Protein AF-A0A1Q6Y9Z6-F1 (afdb_monomer)

pLDDT: mean 90.85, std 8.19, range [49.09, 98.12]

Mean predicted aligned error: 6.55 Å

Structure (mmCIF, N/CA/C/O backbone):
data_AF-A0A1Q6Y9Z6-F1
#
_entry.id   AF-A0A1Q6Y9Z6-F1
#
loop_
_atom_site.group_PDB
_atom_site.id
_atom_site.type_symbol
_atom_site.label_atom_id
_atom_site.label_alt_id
_atom_site.label_comp_id
_atom_site.label_asym_id
_atom_site.label_entity_id
_atom_site.label_seq_id
_atom_site.pdbx_PDB_ins_code
_atom_site.Cartn_x
_atom_site.Cartn_y
_atom_site.Cartn_z
_atom_site.occupancy
_atom_site.B_iso_or_equiv
_atom_site.auth_seq_id
_atom_site.auth_comp_id
_atom_site.auth_asym_id
_atom_site.auth_atom_id
_atom_site.pdbx_PDB_model_num
ATOM 1 N N . MET A 1 1 ? -3.452 -13.441 -7.138 1.00 80.94 1 MET A N 1
ATOM 2 C CA . MET A 1 1 ? -3.216 -12.320 -6.199 1.00 80.94 1 MET A CA 1
ATOM 3 C C . MET A 1 1 ? -2.882 -12.874 -4.822 1.00 80.94 1 MET A C 1
ATOM 5 O O . MET A 1 1 ? -3.605 -13.743 -4.347 1.00 80.94 1 MET A O 1
ATOM 9 N N . ILE A 1 2 ? -1.808 -12.391 -4.193 1.00 91.50 2 ILE A N 1
ATOM 10 C CA . ILE A 1 2 ? -1.437 -12.737 -2.812 1.00 91.50 2 ILE A CA 1
ATOM 11 C C . ILE A 1 2 ? -1.650 -11.493 -1.950 1.00 91.50 2 ILE A C 1
ATOM 13 O O . ILE A 1 2 ? -1.211 -10.410 -2.318 1.00 91.50 2 ILE A O 1
ATOM 17 N N . VAL A 1 3 ? -2.325 -11.636 -0.807 1.00 91.00 3 VAL A N 1
ATOM 18 C CA . VAL A 1 3 ? -2.576 -10.525 0.122 1.00 91.00 3 VAL A CA 1
ATOM 19 C C . VAL A 1 3 ? -1.834 -10.776 1.433 1.00 91.00 3 VAL A C 1
ATOM 21 O O . VAL A 1 3 ? -2.093 -11.755 2.134 1.00 91.00 3 VAL A O 1
ATOM 24 N N . GLY A 1 4 ? -0.932 -9.861 1.796 1.00 88.69 4 GLY A N 1
ATOM 25 C CA . GLY A 1 4 ? -0.159 -9.932 3.038 1.00 88.69 4 GLY A CA 1
ATOM 26 C C . GLY A 1 4 ? 0.959 -10.982 3.011 1.00 88.69 4 GLY A C 1
ATOM 27 O O . GLY A 1 4 ? 1.596 -11.196 1.987 1.00 88.69 4 GLY A O 1
ATOM 28 N N . ARG A 1 5 ? 1.226 -11.604 4.170 1.00 88.38 5 ARG A N 1
ATOM 29 C CA . ARG A 1 5 ? 2.240 -12.668 4.364 1.00 88.38 5 ARG A CA 1
ATOM 30 C C . ARG A 1 5 ? 3.668 -12.313 3.923 1.00 88.38 5 ARG A C 1
ATOM 32 O O . ARG A 1 5 ? 4.395 -13.182 3.468 1.00 88.38 5 ARG A O 1
ATOM 39 N N . ALA A 1 6 ? 4.055 -11.043 4.048 1.00 91.62 6 ALA A N 1
ATOM 40 C CA . ALA A 1 6 ? 5.359 -10.541 3.605 1.00 91.62 6 ALA A CA 1
ATOM 41 C C . ALA A 1 6 ? 5.684 -10.836 2.125 1.00 91.62 6 ALA A C 1
ATOM 43 O O . ALA A 1 6 ? 6.854 -10.843 1.752 1.00 91.62 6 ALA A O 1
ATOM 44 N N . ALA A 1 7 ? 4.672 -11.041 1.270 1.00 93.31 7 ALA A N 1
ATOM 45 C CA . ALA A 1 7 ? 4.870 -11.307 -0.155 1.00 93.31 7 ALA A CA 1
ATOM 46 C C . ALA A 1 7 ? 5.700 -10.213 -0.850 1.00 93.31 7 ALA A C 1
ATOM 48 O O . ALA A 1 7 ? 6.500 -10.528 -1.725 1.00 93.31 7 ALA A O 1
ATOM 49 N N . GLN A 1 8 ? 5.582 -8.962 -0.391 1.00 93.75 8 GLN A N 1
ATOM 50 C CA . GLN A 1 8 ? 6.372 -7.839 -0.893 1.00 93.75 8 GLN A CA 1
ATOM 51 C C . GLN A 1 8 ? 7.874 -7.959 -0.610 1.00 93.75 8 GLN A C 1
ATOM 53 O O . GLN A 1 8 ? 8.684 -7.380 -1.315 1.00 93.75 8 GLN A O 1
ATOM 58 N N . VAL A 1 9 ? 8.255 -8.725 0.416 1.00 93.75 9 VAL A N 1
ATOM 59 C CA . VAL A 1 9 ? 9.660 -9.014 0.721 1.00 93.75 9 VAL A CA 1
ATOM 60 C C . VAL A 1 9 ? 10.087 -10.320 0.063 1.00 93.75 9 VAL A C 1
ATOM 62 O O . VAL A 1 9 ? 11.115 -10.373 -0.603 1.00 93.75 9 VAL A O 1
ATOM 65 N N . ILE A 1 10 ? 9.284 -11.377 0.220 1.00 94.06 10 ILE A N 1
ATOM 66 C CA . ILE A 1 10 ? 9.597 -12.722 -0.286 1.00 94.06 10 ILE A CA 1
ATOM 67 C C . ILE A 1 10 ? 9.779 -12.710 -1.809 1.00 94.06 10 ILE A C 1
ATOM 69 O O . ILE A 1 10 ? 10.642 -13.409 -2.332 1.00 94.06 10 ILE A O 1
ATOM 73 N N . LEU A 1 11 ? 8.981 -11.908 -2.516 1.00 94.12 11 LEU A N 1
ATOM 74 C CA . LEU A 1 11 ? 8.990 -11.818 -3.976 1.00 94.12 11 LEU A CA 1
ATOM 75 C C . LEU A 1 11 ? 9.595 -10.489 -4.464 1.00 94.12 11 LEU A C 1
ATOM 77 O O . LEU A 1 11 ? 9.358 -10.097 -5.603 1.00 94.12 11 LEU A O 1
ATOM 81 N N . ALA A 1 12 ? 10.366 -9.780 -3.630 1.00 89.44 12 ALA A N 1
ATOM 82 C CA . ALA A 1 12 ? 10.925 -8.466 -3.975 1.00 89.44 12 ALA A CA 1
ATOM 83 C C . ALA A 1 12 ? 11.789 -8.494 -5.253 1.00 89.44 12 ALA A C 1
ATOM 85 O O . ALA A 1 12 ? 11.793 -7.541 -6.024 1.00 89.44 12 ALA A O 1
ATOM 86 N N . GLY A 1 13 ? 12.496 -9.602 -5.504 1.00 86.12 13 GLY A N 1
ATOM 87 C CA . GLY A 1 13 ? 13.339 -9.777 -6.693 1.00 86.12 13 GLY A CA 1
ATOM 88 C C . GLY A 1 13 ? 12.606 -10.267 -7.948 1.00 86.12 13 GLY A C 1
ATOM 89 O O . GLY A 1 13 ? 13.240 -10.433 -8.989 1.00 86.12 13 GLY A O 1
ATOM 90 N N . GLN A 1 14 ? 11.302 -10.542 -7.872 1.00 91.44 14 GLN A N 1
ATOM 91 C CA . GLN A 1 14 ? 10.544 -11.111 -8.987 1.00 91.44 14 GLN A CA 1
ATOM 92 C C . GLN A 1 14 ? 9.968 -10.001 -9.869 1.00 91.44 14 GLN A C 1
ATOM 94 O O . GLN A 1 14 ? 9.053 -9.275 -9.477 1.00 91.44 14 GLN A O 1
ATOM 99 N N . ARG A 1 15 ? 10.525 -9.854 -11.079 1.00 89.88 15 ARG A N 1
ATOM 100 C CA . ARG A 1 15 ? 10.139 -8.797 -12.032 1.00 89.88 15 ARG A CA 1
ATOM 101 C C . ARG A 1 15 ? 8.709 -8.951 -12.553 1.00 89.88 15 ARG A C 1
ATOM 103 O O . ARG A 1 15 ? 8.107 -7.954 -12.934 1.00 89.88 15 ARG A O 1
ATOM 110 N N . ASP A 1 16 ? 8.173 -10.163 -12.544 1.00 93.31 16 ASP A N 1
ATOM 111 C CA . ASP A 1 16 ? 6.818 -10.539 -12.957 1.00 93.31 16 ASP A CA 1
ATOM 112 C C . ASP A 1 16 ? 5.760 -10.379 -11.851 1.00 93.31 16 ASP A C 1
ATOM 114 O O . ASP A 1 16 ? 4.587 -10.684 -12.065 1.00 93.31 16 ASP A O 1
ATOM 118 N N . VAL A 1 17 ? 6.137 -9.840 -10.686 1.00 95.50 17 VAL A N 1
ATOM 119 C CA . VAL A 1 17 ? 5.222 -9.583 -9.567 1.00 95.50 17 VAL A CA 1
ATOM 120 C C . VAL A 1 17 ? 5.014 -8.083 -9.378 1.00 95.50 17 VAL A C 1
ATOM 122 O O . VAL A 1 17 ? 5.968 -7.337 -9.175 1.00 95.50 17 VAL A O 1
ATOM 125 N N . LEU A 1 18 ? 3.757 -7.629 -9.409 1.00 96.69 18 LEU A N 1
ATOM 126 C CA . LEU A 1 18 ? 3.381 -6.257 -9.052 1.00 96.69 18 LEU A CA 1
ATOM 127 C C . LEU A 1 18 ? 3.107 -6.154 -7.543 1.00 96.69 18 LEU A C 1
ATOM 129 O O . LEU A 1 18 ? 2.183 -6.785 -7.022 1.00 96.69 18 LEU A O 1
ATOM 133 N N . HIS A 1 19 ? 3.878 -5.321 -6.851 1.00 96.75 19 HIS A N 1
ATOM 134 C CA . HIS A 1 19 ? 3.766 -5.066 -5.419 1.00 96.75 19 HIS A CA 1
ATOM 135 C C . HIS A 1 19 ? 2.961 -3.797 -5.161 1.00 96.75 19 HIS A C 1
ATOM 137 O O . HIS A 1 19 ? 3.405 -2.691 -5.463 1.00 96.75 19 HIS A O 1
ATOM 143 N N . VAL A 1 20 ? 1.779 -3.945 -4.564 1.00 96.75 20 VAL A N 1
ATOM 144 C CA . VAL A 1 20 ? 0.868 -2.823 -4.294 1.00 96.75 20 VAL A CA 1
ATOM 145 C C . VAL A 1 20 ? 0.569 -2.718 -2.806 1.00 96.75 20 VAL A C 1
ATOM 147 O O . VAL A 1 20 ? 0.208 -3.701 -2.152 1.00 96.75 20 VAL A O 1
ATOM 150 N N . ARG A 1 21 ? 0.645 -1.499 -2.270 1.00 95.38 21 ARG A N 1
ATOM 151 C CA . ARG A 1 21 ? 0.174 -1.163 -0.926 1.00 95.38 21 ARG A CA 1
ATOM 152 C C . ARG A 1 21 ? -0.999 -0.200 -1.011 1.00 95.38 21 ARG A C 1
ATOM 154 O O . ARG A 1 21 ? -0.842 0.927 -1.459 1.00 95.38 21 ARG A O 1
ATOM 161 N N . VAL A 1 22 ? -2.154 -0.608 -0.494 1.00 94.50 22 VAL A N 1
ATOM 162 C CA . VAL A 1 22 ? -3.286 0.305 -0.283 1.00 94.50 22 VAL A CA 1
ATOM 163 C C . VAL A 1 22 ? -3.230 0.853 1.142 1.00 94.50 22 VAL A C 1
ATOM 165 O O . VAL A 1 22 ? -3.091 0.090 2.105 1.00 94.50 22 VAL A O 1
ATOM 168 N N . VAL A 1 23 ? -3.309 2.174 1.275 1.00 94.81 23 VAL A N 1
ATOM 169 C CA . VAL A 1 23 ? -3.271 2.901 2.548 1.00 94.81 23 VAL A CA 1
ATOM 170 C C . VAL A 1 23 ? -4.497 3.792 2.699 1.00 94.81 23 VAL A C 1
ATOM 172 O O . VAL A 1 23 ? -5.114 4.192 1.721 1.00 94.81 23 VAL A O 1
ATOM 175 N N . ALA A 1 24 ? -4.841 4.098 3.944 1.00 94.94 24 ALA A N 1
ATOM 176 C CA . ALA A 1 24 ? -5.882 5.050 4.305 1.00 94.94 24 ALA A CA 1
ATOM 177 C C . ALA A 1 24 ? -5.610 5.558 5.726 1.00 94.94 24 ALA A C 1
ATOM 179 O O . ALA A 1 24 ? -4.973 4.856 6.527 1.00 94.94 24 ALA A O 1
ATOM 180 N N . SER A 1 25 ? -6.101 6.752 6.061 1.00 94.75 25 SER A N 1
ATOM 181 C CA . SER A 1 25 ? -5.998 7.268 7.429 1.00 94.75 25 SER A CA 1
ATOM 182 C C . SER A 1 25 ? -6.775 6.374 8.397 1.00 94.75 25 SER A C 1
ATOM 184 O O . SER A 1 25 ? -7.667 5.612 8.008 1.00 94.75 25 SER A O 1
ATOM 186 N N . ILE A 1 26 ? -6.422 6.411 9.682 1.00 94.94 26 ILE A N 1
ATOM 187 C CA . ILE A 1 26 ? -7.130 5.606 10.685 1.00 94.94 26 ILE A CA 1
ATOM 188 C C . ILE A 1 26 ? -8.605 6.024 10.773 1.00 94.94 26 ILE A C 1
ATOM 190 O O . ILE A 1 26 ? -9.476 5.167 10.890 1.00 94.94 26 ILE A O 1
ATOM 194 N N . GLU A 1 27 ? -8.884 7.315 10.611 1.00 94.75 27 GLU A N 1
ATOM 195 C CA . GLU A 1 27 ? -10.219 7.912 10.625 1.00 94.75 27 GLU A CA 1
ATOM 196 C C . GLU A 1 27 ? -11.113 7.333 9.524 1.00 94.75 27 GLU A C 1
ATOM 198 O O . GLU A 1 27 ? -12.276 7.046 9.781 1.00 94.75 27 GLU A O 1
ATOM 203 N N . GLN A 1 28 ? -10.568 7.086 8.328 1.00 93.44 28 GLN A N 1
ATOM 204 C CA . GLN A 1 28 ? -11.316 6.485 7.218 1.00 93.44 28 GLN A CA 1
ATOM 205 C C . 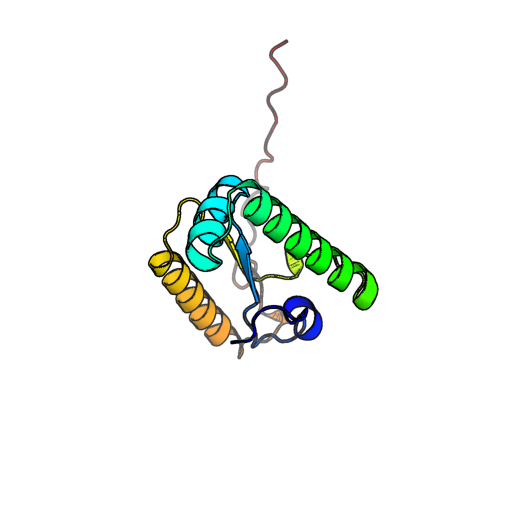GLN A 1 28 ? -11.489 4.967 7.382 1.00 93.44 28 GLN A C 1
ATOM 207 O O . GLN A 1 28 ? -12.507 4.392 6.992 1.00 93.44 28 GLN A O 1
ATOM 212 N N . ARG A 1 29 ? -10.517 4.290 8.006 1.00 95.69 29 ARG A N 1
ATOM 213 C CA . ARG A 1 29 ? -10.567 2.833 8.219 1.00 95.69 29 ARG A CA 1
ATOM 214 C C . ARG A 1 29 ? -11.530 2.418 9.330 1.00 95.69 29 ARG A C 1
ATOM 216 O O . ARG A 1 29 ? -12.096 1.329 9.249 1.00 95.69 29 ARG A O 1
ATOM 223 N N . VAL A 1 30 ? -11.727 3.249 10.355 1.00 97.62 30 VAL A N 1
ATOM 224 C CA . VAL A 1 30 ? -12.576 2.915 11.512 1.00 97.62 30 VAL A CA 1
ATOM 225 C C . VAL A 1 30 ? -14.035 2.642 11.110 1.00 97.62 30 VAL A C 1
ATOM 227 O O . VAL A 1 30 ? -14.482 1.523 11.361 1.00 97.62 30 VAL A O 1
ATOM 230 N N . PRO A 1 31 ? -14.764 3.542 10.414 1.00 96.19 31 PRO A N 1
ATOM 231 C CA . PRO A 1 31 ? -16.147 3.281 9.999 1.00 96.19 31 PRO A CA 1
ATOM 232 C C . PRO A 1 31 ? -16.282 2.047 9.104 1.00 96.19 31 PRO A C 1
ATOM 234 O O . PRO A 1 31 ? -17.269 1.315 9.172 1.00 96.19 31 PRO A O 1
ATOM 237 N N . TYR A 1 32 ? -15.277 1.794 8.262 1.00 93.00 32 TYR A N 1
ATOM 238 C CA . TYR A 1 32 ? -15.227 0.598 7.430 1.00 93.00 32 TYR A CA 1
ATOM 239 C C . TYR A 1 32 ? -15.153 -0.683 8.2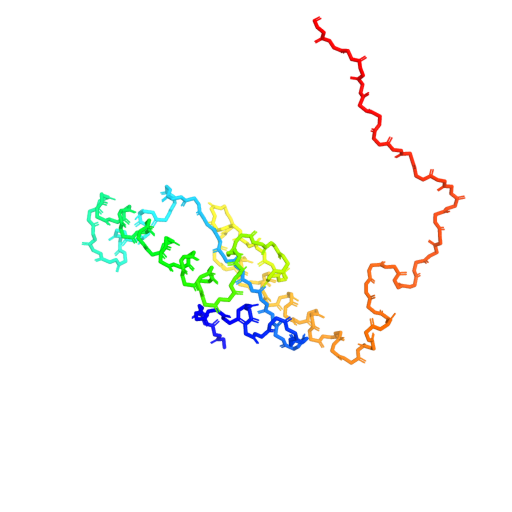73 1.00 93.00 32 TYR A C 1
ATOM 241 O O . TYR A 1 32 ? -15.944 -1.601 8.060 1.00 93.00 32 TYR A O 1
ATOM 249 N N . VAL A 1 33 ? -14.242 -0.741 9.251 1.00 96.75 33 VAL A N 1
ATOM 250 C CA . VAL A 1 33 ? -14.086 -1.906 10.137 1.00 96.75 33 VAL A CA 1
ATOM 251 C C . VAL A 1 33 ? -15.289 -2.074 11.060 1.00 96.75 33 VAL A C 1
ATOM 253 O O . VAL A 1 33 ? -15.736 -3.203 11.229 1.00 96.75 33 VAL A O 1
ATOM 256 N N . MET A 1 34 ? -15.861 -0.987 11.588 1.00 98.06 34 MET A N 1
ATOM 257 C CA . MET A 1 34 ? -17.101 -1.040 12.374 1.00 98.06 34 MET A CA 1
ATOM 258 C C . MET A 1 34 ? -18.217 -1.739 11.591 1.00 98.06 34 MET A C 1
ATOM 260 O O . MET A 1 34 ? -18.784 -2.718 12.068 1.00 98.06 34 MET A O 1
ATOM 264 N N . ARG A 1 35 ? -18.477 -1.297 10.350 1.00 96.75 35 ARG A N 1
ATOM 265 C CA . ARG A 1 35 ? -19.509 -1.893 9.486 1.00 96.75 35 ARG A CA 1
ATOM 266 C C . ARG A 1 35 ? -19.203 -3.340 9.109 1.00 96.75 35 ARG A C 1
ATOM 268 O O . ARG A 1 35 ? -20.111 -4.162 9.074 1.00 96.75 35 ARG A O 1
ATOM 275 N N . ARG A 1 36 ? -17.942 -3.650 8.797 1.00 95.62 36 ARG A N 1
ATOM 276 C CA . ARG A 1 36 ? -17.547 -4.965 8.274 1.00 95.62 36 ARG A CA 1
ATOM 277 C C . ARG A 1 36 ? -17.390 -6.037 9.353 1.00 95.62 36 ARG A C 1
ATOM 279 O O . ARG A 1 36 ? -17.652 -7.200 9.072 1.00 95.62 36 ARG A O 1
ATOM 286 N N . GLU A 1 37 ? -16.923 -5.666 10.544 1.00 96.56 37 GLU A N 1
ATOM 287 C CA . GLU A 1 37 ? -16.661 -6.590 11.660 1.00 96.56 37 GLU A CA 1
ATOM 288 C C . GLU A 1 37 ? -17.713 -6.476 12.788 1.00 96.56 37 GLU A C 1
ATOM 290 O O . GLU A 1 37 ? -17.647 -7.244 13.741 1.00 96.56 37 GLU A O 1
ATOM 295 N N . GLY A 1 38 ? -18.691 -5.561 12.693 1.00 96.94 38 GLY A N 1
ATOM 296 C CA . GLY A 1 38 ? -19.756 -5.397 13.696 1.00 96.94 38 GLY A CA 1
ATOM 297 C C . GLY A 1 38 ? -19.260 -4.841 15.035 1.00 96.94 38 GLY A C 1
ATOM 298 O O . GLY A 1 38 ? -19.771 -5.214 16.087 1.00 96.94 38 GLY A O 1
ATOM 299 N N . LEU A 1 39 ? -18.229 -3.994 15.000 1.00 97.38 39 LEU A N 1
ATOM 300 C CA . LEU A 1 39 ? -17.553 -3.454 16.182 1.00 97.38 39 LEU A CA 1
ATOM 301 C C . LEU A 1 39 ? -17.996 -2.019 16.483 1.00 97.38 39 LEU A C 1
ATOM 303 O O . LEU A 1 39 ? -18.324 -1.260 15.568 1.00 97.38 39 LEU A O 1
ATOM 307 N N . ASP A 1 40 ? -17.916 -1.623 17.754 1.00 98.12 40 ASP A N 1
ATOM 308 C CA . ASP A 1 40 ? -17.954 -0.209 18.126 1.00 98.12 40 ASP A CA 1
ATOM 309 C C . ASP A 1 40 ? -16.676 0.531 17.676 1.00 98.12 40 ASP A C 1
ATOM 311 O O . ASP A 1 40 ? -15.708 -0.060 17.180 1.00 98.12 40 ASP A O 1
ATOM 315 N N . GLN A 1 41 ? -16.685 1.856 17.817 1.00 97.75 41 GLN A N 1
ATOM 316 C CA . GLN A 1 41 ? -15.611 2.726 17.342 1.00 97.75 41 GLN A CA 1
ATOM 317 C C . GLN A 1 41 ? -14.260 2.436 18.014 1.00 97.75 41 GLN A C 1
ATOM 319 O O . GLN A 1 41 ? -13.232 2.382 17.328 1.00 97.75 41 GLN A O 1
ATOM 324 N N . ASP A 1 42 ? -14.248 2.229 19.330 1.00 98.00 42 ASP A N 1
ATOM 325 C CA . ASP A 1 42 ? -13.023 2.019 20.105 1.00 98.00 42 ASP A CA 1
ATOM 326 C C . ASP A 1 42 ? -12.433 0.635 19.834 1.00 98.00 42 ASP A C 1
ATOM 328 O O . ASP A 1 42 ? -11.226 0.493 19.594 1.00 98.00 42 ASP A O 1
ATOM 332 N N . ALA A 1 43 ? -13.287 -0.387 19.780 1.00 98.06 43 ALA A N 1
ATOM 333 C CA . ALA A 1 43 ? -12.924 -1.739 19.395 1.00 98.06 43 ALA A CA 1
ATOM 334 C C . ALA A 1 43 ? -12.375 -1.774 17.964 1.00 98.06 43 ALA A C 1
ATOM 336 O O . ALA A 1 43 ? -11.317 -2.366 17.738 1.00 98.06 43 ALA A O 1
ATOM 337 N N . ALA A 1 44 ? -13.012 -1.087 17.010 1.00 98.12 44 ALA A N 1
ATOM 338 C CA . ALA A 1 44 ? -12.523 -0.978 15.636 1.00 98.12 44 ALA A CA 1
ATOM 339 C C . ALA A 1 44 ? -11.160 -0.269 15.563 1.00 98.12 44 ALA A C 1
ATOM 341 O O . ALA A 1 44 ? -10.239 -0.760 14.901 1.00 98.12 44 ALA A O 1
ATOM 342 N N . ARG A 1 45 ? -10.974 0.844 16.287 1.00 98.00 45 ARG A N 1
ATOM 343 C CA . ARG A 1 45 ? -9.689 1.563 16.334 1.00 98.00 45 ARG A CA 1
ATOM 344 C C . ARG A 1 45 ? -8.580 0.681 16.907 1.00 98.00 45 ARG A C 1
ATOM 346 O O . ARG A 1 45 ? -7.523 0.539 16.286 1.00 98.00 45 ARG A O 1
ATOM 353 N N . LYS A 1 46 ? -8.834 0.022 18.041 1.00 97.88 46 LYS A N 1
ATOM 354 C CA . LYS A 1 46 ? -7.887 -0.898 18.693 1.00 97.88 46 LYS A CA 1
ATOM 355 C C . LYS A 1 46 ? -7.566 -2.106 17.813 1.00 97.88 46 LYS A C 1
ATOM 357 O O . LYS A 1 46 ? -6.410 -2.536 17.745 1.00 97.88 46 LYS A O 1
ATOM 362 N N .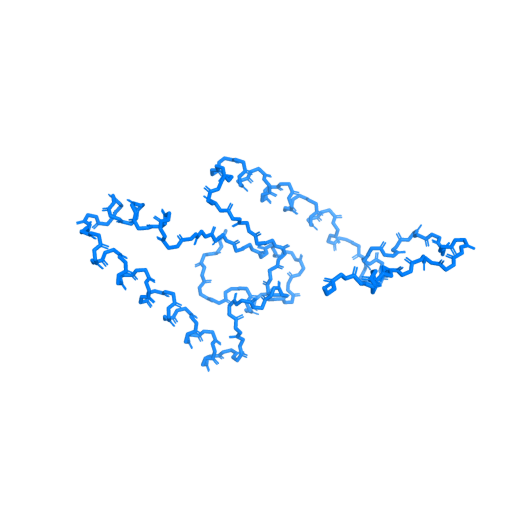 ARG A 1 47 ? -8.571 -2.640 17.114 1.00 97.38 47 A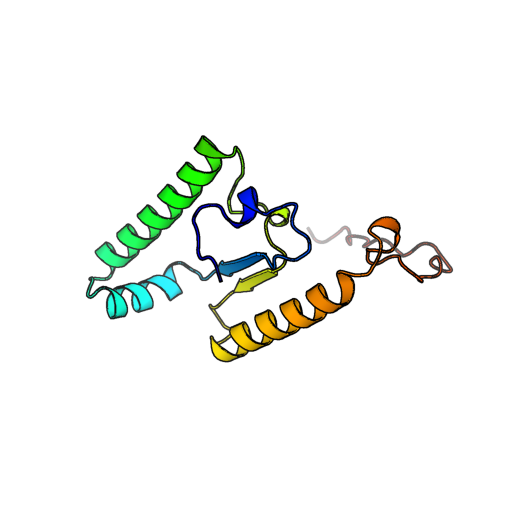RG A N 1
ATOM 363 C CA . ARG A 1 47 ? -8.438 -3.735 16.148 1.00 97.38 47 ARG A CA 1
ATOM 364 C C . ARG A 1 47 ? -7.486 -3.359 15.019 1.00 97.38 47 ARG A C 1
ATOM 366 O O . ARG A 1 47 ? -6.572 -4.129 14.724 1.00 97.38 47 ARG A O 1
ATOM 373 N N . ILE A 1 48 ? -7.668 -2.178 14.430 1.00 97.19 48 ILE A N 1
ATOM 374 C CA . ILE A 1 48 ? -6.815 -1.670 13.352 1.00 97.19 48 ILE A CA 1
ATOM 375 C C . ILE A 1 48 ? -5.380 -1.468 13.844 1.00 97.19 48 ILE A C 1
ATOM 377 O O . ILE A 1 48 ? -4.454 -2.026 13.261 1.00 97.19 48 ILE A O 1
ATOM 381 N N . GLN A 1 49 ? -5.194 -0.745 14.950 1.00 97.06 49 GLN A N 1
ATOM 382 C CA . GLN A 1 49 ? -3.867 -0.480 15.517 1.00 97.06 49 GLN A CA 1
ATOM 383 C C . GLN A 1 49 ? -3.118 -1.768 15.873 1.00 97.06 49 GLN A C 1
ATOM 385 O O . GLN A 1 49 ? -1.909 -1.865 15.669 1.00 97.06 49 GLN A O 1
ATOM 390 N N . THR A 1 50 ? -3.831 -2.774 16.385 1.00 96.81 50 THR A N 1
ATOM 391 C CA . THR A 1 50 ? -3.243 -4.084 16.683 1.00 96.81 50 THR A CA 1
ATOM 392 C C . THR A 1 50 ? -2.773 -4.774 15.408 1.00 96.81 50 THR A C 1
ATOM 394 O O . THR A 1 50 ? -1.615 -5.170 15.343 1.00 96.81 50 THR A O 1
ATOM 397 N N . LYS A 1 51 ? -3.606 -4.827 14.357 1.00 94.31 51 LYS A N 1
ATOM 398 C CA . LYS A 1 51 ? -3.208 -5.408 13.062 1.00 94.31 51 LYS A CA 1
ATOM 399 C C . LYS A 1 51 ? -2.026 -4.677 12.426 1.00 94.31 51 LYS A C 1
ATOM 401 O O . LYS A 1 51 ? -1.138 -5.332 11.884 1.00 94.31 51 LYS A O 1
ATOM 406 N N . ASP A 1 52 ? -2.014 -3.347 12.482 1.00 94.81 52 ASP A N 1
ATOM 407 C CA . ASP A 1 52 ? -0.929 -2.532 11.931 1.00 94.81 52 ASP A CA 1
ATOM 408 C C . ASP A 1 52 ? 0.386 -2.815 12.676 1.00 94.81 52 ASP A C 1
ATOM 410 O O . ASP A 1 52 ? 1.407 -3.103 12.048 1.00 94.81 52 ASP A O 1
ATOM 414 N N . ARG A 1 53 ? 0.350 -2.844 14.016 1.00 95.56 53 ARG A N 1
ATOM 415 C CA . ARG A 1 53 ? 1.507 -3.188 14.856 1.00 95.56 53 ARG A CA 1
ATOM 416 C C . ARG A 1 53 ? 2.002 -4.611 14.608 1.00 95.56 53 ARG A C 1
ATOM 418 O O . ARG A 1 53 ? 3.209 -4.824 14.519 1.00 95.56 53 ARG A O 1
ATOM 425 N N . ASP A 1 54 ? 1.097 -5.576 14.486 1.00 94.12 54 ASP A N 1
ATOM 426 C CA . ASP A 1 54 ? 1.460 -6.972 14.233 1.00 94.12 54 ASP A CA 1
ATOM 427 C C . ASP A 1 54 ? 2.119 -7.124 12.856 1.00 94.12 54 ASP A C 1
ATOM 429 O O . ASP A 1 54 ? 3.114 -7.837 12.725 1.00 94.12 54 ASP A O 1
ATOM 433 N N . ARG A 1 55 ? 1.636 -6.389 11.842 1.00 91.88 55 ARG A N 1
ATOM 434 C CA . ARG A 1 55 ? 2.255 -6.340 10.509 1.00 91.88 55 ARG A CA 1
ATOM 435 C C . ARG A 1 55 ? 3.673 -5.766 10.562 1.00 91.88 55 ARG A C 1
ATOM 437 O O . ARG A 1 55 ? 4.570 -6.355 9.960 1.00 91.88 55 ARG A O 1
ATOM 444 N N . VAL A 1 56 ? 3.878 -4.655 11.275 1.00 93.88 56 VAL A N 1
ATOM 445 C CA . VAL A 1 56 ? 5.210 -4.048 11.471 1.00 93.88 56 VAL A CA 1
ATOM 446 C C . VAL A 1 56 ? 6.145 -5.034 12.165 1.00 93.88 56 VAL A C 1
ATOM 448 O O . VAL A 1 56 ? 7.214 -5.342 11.641 1.00 93.88 56 VAL A O 1
ATOM 451 N N . ARG A 1 57 ? 5.714 -5.594 13.302 1.00 94.00 57 ARG A N 1
ATOM 452 C CA . ARG A 1 57 ? 6.507 -6.547 14.086 1.00 94.00 57 ARG A CA 1
ATOM 453 C C . ARG A 1 57 ? 6.884 -7.776 13.269 1.00 94.00 57 ARG A C 1
ATOM 455 O O . ARG A 1 57 ? 8.031 -8.208 13.322 1.00 94.00 57 ARG A O 1
ATOM 462 N N . TYR A 1 58 ? 5.943 -8.341 12.520 1.00 92.75 58 TYR A N 1
ATOM 463 C CA . TYR A 1 58 ? 6.197 -9.505 11.676 1.00 92.75 58 TYR A CA 1
ATOM 464 C C . TYR A 1 58 ? 7.303 -9.232 10.645 1.00 92.75 58 TYR A C 1
ATOM 466 O O . TYR A 1 58 ? 8.276 -9.978 10.584 1.00 92.75 58 TYR A O 1
ATOM 474 N N . LEU A 1 59 ? 7.213 -8.125 9.901 1.00 93.06 59 LEU A N 1
ATOM 475 C CA . LEU A 1 59 ? 8.223 -7.757 8.900 1.00 93.06 59 LEU A CA 1
ATOM 476 C C . LEU A 1 59 ? 9.589 -7.449 9.521 1.00 93.06 59 LEU A C 1
ATOM 478 O O . LEU A 1 59 ? 10.605 -7.963 9.056 1.00 93.06 59 LEU A O 1
ATOM 482 N N . GLN A 1 60 ? 9.617 -6.682 10.610 1.00 93.25 60 GLN A N 1
ATOM 483 C CA . GLN A 1 60 ? 10.865 -6.323 11.283 1.00 93.25 60 GLN A CA 1
ATOM 484 C C . GLN A 1 60 ? 11.569 -7.538 11.892 1.00 93.25 60 GLN A C 1
ATOM 486 O O . GLN A 1 60 ? 12.787 -7.662 11.789 1.00 93.25 60 GLN A O 1
ATOM 491 N N . THR A 1 61 ? 10.824 -8.431 12.546 1.00 92.31 61 THR A N 1
ATOM 492 C CA . THR A 1 61 ? 11.422 -9.576 13.248 1.00 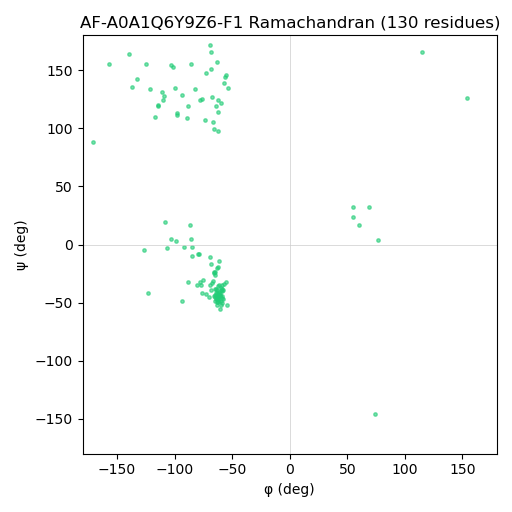92.31 61 THR A CA 1
ATOM 493 C C . THR A 1 61 ? 11.871 -10.669 12.291 1.00 92.31 61 THR A C 1
ATOM 495 O O . THR A 1 61 ? 12.956 -11.209 12.481 1.00 92.31 61 THR A O 1
ATOM 498 N N . GLN A 1 62 ? 11.066 -10.977 11.271 1.00 92.62 62 GLN A N 1
ATOM 499 C CA . GLN A 1 62 ? 11.335 -12.098 10.370 1.00 92.62 62 GLN A CA 1
ATOM 500 C C . GLN A 1 62 ? 12.217 -11.704 9.186 1.00 92.62 62 GLN A C 1
ATOM 502 O O . GLN A 1 62 ? 13.006 -12.517 8.721 1.00 92.62 62 GLN A O 1
ATOM 507 N N . TYR A 1 63 ? 12.108 -10.458 8.716 1.00 91.25 63 TYR A N 1
ATOM 508 C CA . TYR A 1 63 ? 12.740 -10.033 7.470 1.00 91.25 63 TYR A CA 1
ATOM 509 C C . TYR A 1 63 ? 13.630 -8.793 7.600 1.00 91.25 63 TYR A C 1
ATOM 511 O O . TYR A 1 63 ? 14.280 -8.429 6.631 1.00 91.25 63 TYR A O 1
ATOM 519 N N . ARG A 1 64 ? 13.690 -8.139 8.772 1.00 94.00 64 ARG A N 1
ATOM 520 C CA . ARG A 1 64 ? 14.467 -6.899 9.004 1.00 94.00 64 ARG A CA 1
ATOM 521 C C . ARG A 1 64 ? 14.061 -5.710 8.119 1.00 94.00 64 ARG A C 1
ATOM 523 O O . ARG A 1 64 ? 14.784 -4.723 8.064 1.00 94.00 64 ARG A O 1
ATOM 530 N N . PHE A 1 65 ? 12.879 -5.766 7.507 1.00 92.75 65 PHE A N 1
ATOM 531 C CA . PHE A 1 65 ? 12.312 -4.677 6.711 1.00 92.75 65 PHE A CA 1
ATOM 532 C C . PHE A 1 65 ? 11.224 -3.919 7.473 1.00 92.75 65 PHE A C 1
ATOM 534 O O . PHE A 1 65 ? 10.544 -4.473 8.342 1.00 92.75 65 PHE A O 1
ATOM 541 N N . HIS A 1 66 ? 11.019 -2.653 7.103 1.00 92.62 66 HIS A N 1
ATOM 542 C CA . HIS A 1 66 ? 9.889 -1.857 7.572 1.00 92.62 66 HIS A CA 1
ATOM 543 C C . HIS A 1 66 ? 8.785 -1.824 6.504 1.00 92.62 66 HIS A C 1
ATOM 545 O O . HIS A 1 66 ? 9.089 -1.572 5.342 1.00 92.62 66 HIS A O 1
ATOM 551 N N . PRO A 1 67 ? 7.494 -2.018 6.847 1.00 89.50 67 PRO A N 1
ATOM 552 C CA . PRO A 1 67 ? 6.407 -1.943 5.865 1.00 89.50 67 PRO A CA 1
ATOM 553 C C . PRO A 1 67 ? 6.256 -0.576 5.191 1.00 89.50 67 PRO A C 1
ATOM 555 O O . PRO A 1 67 ? 5.516 -0.488 4.213 1.00 89.50 67 PRO A O 1
ATOM 558 N N . GLU A 1 68 ? 6.879 0.473 5.729 1.00 91.44 68 GLU A N 1
ATOM 559 C CA . GLU A 1 68 ? 6.883 1.816 5.138 1.00 91.44 68 GLU A CA 1
ATOM 560 C C . GLU A 1 68 ? 8.054 2.088 4.208 1.00 91.44 68 GLU A C 1
ATOM 562 O O . GLU A 1 68 ? 8.075 3.160 3.618 1.00 91.44 68 GLU A O 1
ATOM 567 N N . ASP A 1 69 ? 8.981 1.145 4.039 1.00 92.50 69 ASP A N 1
ATOM 568 C CA . ASP A 1 69 ? 9.998 1.271 3.003 1.00 92.50 69 ASP A CA 1
ATOM 569 C C . ASP A 1 69 ? 9.307 1.302 1.626 1.00 92.50 69 ASP A C 1
ATOM 571 O O . ASP A 1 69 ? 8.672 0.310 1.241 1.00 92.50 69 ASP A O 1
ATOM 575 N N . PRO A 1 70 ? 9.367 2.431 0.895 1.00 90.94 70 PRO A N 1
ATOM 576 C CA . PRO A 1 70 ? 8.697 2.551 -0.391 1.00 90.94 70 PRO A CA 1
ATOM 577 C C . PRO A 1 70 ? 9.295 1.611 -1.442 1.00 90.94 70 PRO A C 1
ATOM 579 O O . PRO A 1 70 ? 8.573 1.221 -2.351 1.00 90.94 70 PRO A O 1
ATOM 582 N N . HIS A 1 71 ? 10.554 1.175 -1.301 1.00 91.25 71 HIS A N 1
ATOM 583 C CA . HIS A 1 71 ? 11.212 0.283 -2.266 1.00 91.25 71 HIS A CA 1
ATOM 584 C C . HIS A 1 71 ? 10.639 -1.140 -2.276 1.00 91.25 71 HIS A C 1
ATOM 586 O O . HIS A 1 71 ? 10.951 -1.922 -3.169 1.00 91.25 71 HIS A O 1
ATOM 592 N N . LEU A 1 72 ? 9.796 -1.488 -1.299 1.00 93.50 72 LEU A N 1
ATOM 593 C CA . LEU A 1 72 ? 9.088 -2.768 -1.267 1.00 93.50 72 LEU A CA 1
ATOM 594 C C . LEU A 1 72 ? 7.863 -2.804 -2.188 1.00 93.50 72 LEU A C 1
ATOM 596 O O . LEU A 1 72 ? 7.239 -3.856 -2.319 1.00 93.50 72 LEU A O 1
ATOM 600 N N . TYR A 1 73 ? 7.464 -1.673 -2.771 1.00 95.75 73 TYR A N 1
ATOM 601 C CA . TYR A 1 73 ? 6.238 -1.569 -3.552 1.00 95.75 73 TYR A CA 1
ATOM 602 C C . TYR A 1 73 ? 6.498 -0.861 -4.878 1.00 95.75 73 TYR A C 1
ATOM 604 O O . TYR A 1 73 ? 7.235 0.116 -4.938 1.00 95.75 73 TYR A O 1
ATOM 612 N N . ASP A 1 74 ? 5.825 -1.317 -5.931 1.00 95.06 74 ASP A N 1
ATOM 613 C CA . ASP A 1 74 ? 5.746 -0.581 -7.191 1.00 95.06 74 ASP A CA 1
ATOM 614 C C . ASP A 1 74 ? 4.742 0.577 -7.072 1.00 95.06 74 ASP A C 1
ATOM 616 O O . ASP A 1 74 ? 4.941 1.638 -7.656 1.00 95.06 74 ASP A O 1
ATOM 620 N N . LEU A 1 75 ? 3.661 0.383 -6.299 1.00 96.38 75 LEU A N 1
ATOM 621 C CA . LEU A 1 75 ? 2.618 1.385 -6.070 1.00 96.38 75 LEU A CA 1
ATOM 622 C C . LEU A 1 75 ? 2.186 1.458 -4.603 1.00 96.38 75 LEU A C 1
ATOM 624 O O . LEU A 1 75 ? 1.882 0.442 -3.971 1.00 96.38 75 LEU A O 1
ATOM 628 N N . VAL A 1 76 ? 2.042 2.684 -4.096 1.00 95.88 76 VAL A N 1
ATOM 629 C CA . VAL A 1 76 ? 1.357 2.979 -2.832 1.00 95.88 76 VAL A CA 1
ATOM 630 C C . VAL A 1 76 ? 0.143 3.857 -3.132 1.00 95.88 76 VAL A C 1
ATOM 632 O O . VAL A 1 76 ? 0.286 5.017 -3.505 1.00 95.88 76 VAL A O 1
ATOM 635 N N . LEU A 1 77 ? -1.057 3.298 -2.984 1.00 96.00 77 LEU A N 1
ATOM 636 C CA . LEU A 1 77 ? -2.320 3.937 -3.358 1.00 96.00 77 LEU A CA 1
ATOM 637 C C . LEU A 1 77 ? -3.107 4.324 -2.106 1.00 96.00 77 LEU A C 1
ATOM 639 O O . LEU A 1 77 ? -3.336 3.491 -1.229 1.00 96.00 77 LEU A O 1
ATOM 643 N N . ASN A 1 78 ? -3.527 5.586 -2.015 1.00 94.69 78 ASN A N 1
ATOM 644 C CA . ASN A 1 78 ? -4.296 6.087 -0.879 1.00 94.69 78 ASN A CA 1
ATOM 645 C C . ASN A 1 78 ? -5.800 6.093 -1.189 1.00 94.69 78 ASN A C 1
ATOM 647 O O . ASN A 1 78 ? -6.270 6.902 -1.986 1.00 94.69 78 ASN A O 1
ATOM 651 N N . SER A 1 79 ? -6.555 5.229 -0.512 1.00 94.12 79 SER A N 1
ATOM 652 C CA . SER A 1 79 ? -8.003 5.081 -0.691 1.00 94.12 79 SER A CA 1
ATOM 653 C C . SER A 1 79 ? -8.836 6.047 0.159 1.00 94.12 79 SER A C 1
ATOM 655 O O . SER A 1 79 ? -10.013 5.791 0.397 1.00 94.12 79 SER A O 1
ATOM 657 N N . ASN A 1 80 ? -8.241 7.122 0.689 1.00 91.88 80 ASN A N 1
ATOM 658 C CA . ASN A 1 80 ? -8.990 8.168 1.393 1.00 91.88 80 ASN A CA 1
ATOM 659 C C . ASN A 1 80 ? -9.878 8.987 0.451 1.00 91.88 80 ASN A C 1
ATOM 661 O O . ASN A 1 80 ? -10.922 9.468 0.877 1.00 91.88 80 ASN A O 1
ATOM 665 N N . ILE A 1 81 ? -9.412 9.210 -0.781 1.00 89.19 81 ILE A N 1
ATOM 666 C CA . ILE A 1 81 ? -10.062 10.090 -1.765 1.00 89.19 81 ILE A CA 1
ATOM 667 C C . ILE A 1 81 ? -10.379 9.317 -3.044 1.00 89.19 81 ILE A C 1
ATOM 669 O O . ILE A 1 81 ? -11.455 9.486 -3.604 1.00 89.19 81 ILE A O 1
ATOM 673 N N . ILE A 1 82 ? -9.450 8.472 -3.495 1.00 92.75 82 ILE A N 1
ATOM 674 C CA . ILE A 1 82 ? -9.635 7.652 -4.691 1.00 92.75 82 ILE A CA 1
ATOM 675 C C . ILE A 1 82 ? -10.563 6.490 -4.332 1.00 92.75 82 ILE A C 1
ATOM 677 O O . ILE A 1 82 ? -10.296 5.756 -3.374 1.00 92.75 82 ILE A O 1
ATOM 681 N N . ASP A 1 83 ? -11.651 6.344 -5.083 1.00 91.31 83 ASP A N 1
ATOM 682 C CA . ASP A 1 83 ? -12.594 5.247 -4.916 1.00 91.31 83 ASP A CA 1
ATOM 683 C C . ASP A 1 83 ? -11.975 3.898 -5.328 1.00 91.31 83 ASP A C 1
ATOM 685 O O . ASP A 1 83 ? -10.902 3.820 -5.933 1.00 91.31 83 ASP A O 1
ATOM 689 N N . LEU A 1 84 ? -12.640 2.808 -4.945 1.00 92.00 84 LEU A N 1
ATOM 690 C CA . LEU A 1 84 ? -12.097 1.468 -5.144 1.00 92.00 84 LEU A CA 1
ATOM 691 C C . LEU A 1 84 ? -12.017 1.064 -6.619 1.00 92.00 84 LEU A C 1
ATOM 693 O O . LEU A 1 84 ? -11.067 0.364 -6.966 1.00 92.00 84 LEU A O 1
ATOM 697 N N . ASP A 1 85 ? -12.947 1.507 -7.466 1.00 96.19 85 ASP A N 1
ATOM 698 C CA . ASP A 1 85 ? -12.958 1.143 -8.885 1.00 96.19 85 ASP A CA 1
ATOM 699 C C . ASP A 1 85 ? -11.790 1.834 -9.598 1.00 96.19 85 ASP A C 1
ATOM 701 O O . ASP A 1 85 ? -10.975 1.174 -10.244 1.00 96.19 85 ASP A O 1
ATOM 705 N N . SER A 1 86 ? -11.587 3.127 -9.328 1.00 97.19 86 SER A N 1
ATOM 706 C CA . SER A 1 86 ? -10.416 3.872 -9.809 1.00 97.19 86 SER A CA 1
ATOM 707 C C . SER A 1 86 ? -9.087 3.256 -9.340 1.00 97.19 86 SER A C 1
ATOM 709 O O . SER A 1 86 ? -8.115 3.200 -10.095 1.00 97.19 86 SER A O 1
ATOM 711 N N . ILE A 1 87 ? -9.009 2.768 -8.094 1.00 97.25 87 ILE A N 1
ATOM 712 C CA . ILE A 1 87 ? -7.813 2.063 -7.595 1.00 97.25 87 ILE A CA 1
ATOM 713 C C . ILE A 1 87 ? -7.565 0.769 -8.374 1.00 97.25 87 ILE A C 1
ATOM 715 O O . ILE A 1 87 ? -6.412 0.463 -8.684 1.00 97.25 87 ILE A O 1
ATOM 719 N N . VAL A 1 88 ? -8.614 0.005 -8.682 1.00 97.50 88 VAL A N 1
ATOM 720 C CA . VAL A 1 88 ? -8.501 -1.231 -9.468 1.00 97.50 88 VAL A CA 1
ATOM 721 C C . VAL A 1 88 ? -7.993 -0.928 -10.876 1.00 97.50 88 VAL A C 1
ATOM 723 O O . VAL A 1 88 ? -7.061 -1.594 -11.329 1.00 97.50 88 VAL A O 1
ATOM 726 N N . ASP A 1 89 ? -8.518 0.110 -11.524 1.00 98.06 89 ASP A N 1
ATOM 727 C CA . ASP A 1 89 ? -8.073 0.531 -12.856 1.00 98.06 89 ASP A CA 1
ATOM 728 C C . ASP A 1 89 ? -6.590 0.917 -12.871 1.00 98.06 89 ASP A C 1
ATOM 730 O O . ASP A 1 89 ? -5.836 0.483 -13.745 1.00 98.06 89 ASP A O 1
ATOM 734 N N . LEU A 1 90 ? -6.130 1.660 -11.858 1.00 98.00 90 LEU A N 1
ATOM 735 C CA . LEU A 1 90 ? -4.715 2.012 -11.709 1.00 98.00 90 LEU A CA 1
ATOM 736 C C . LEU A 1 90 ? -3.823 0.775 -11.534 1.00 98.00 90 LEU A C 1
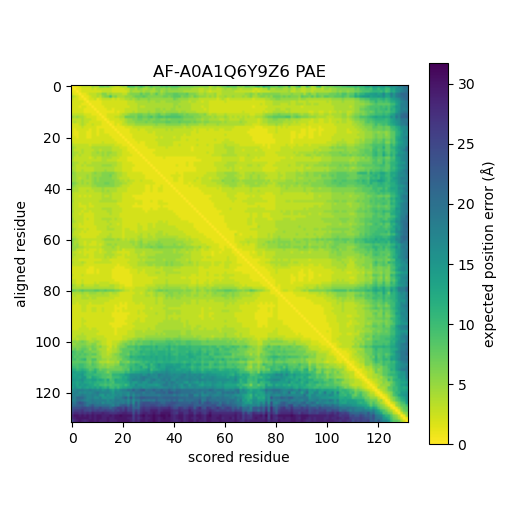ATOM 738 O O . LEU A 1 90 ? -2.735 0.712 -12.112 1.00 98.00 90 LEU A O 1
ATOM 742 N N . ILE A 1 91 ? -4.270 -0.213 -10.754 1.00 97.81 91 ILE A N 1
ATOM 743 C CA . ILE A 1 91 ? -3.533 -1.468 -10.550 1.00 97.81 91 ILE A CA 1
ATOM 744 C C . ILE A 1 91 ? -3.456 -2.267 -11.854 1.00 97.81 91 ILE A C 1
ATOM 746 O O . ILE A 1 91 ? -2.380 -2.760 -12.191 1.00 97.81 91 ILE A O 1
ATOM 750 N N . ASN A 1 92 ? -4.562 -2.375 -12.595 1.00 97.94 92 ASN A N 1
ATOM 751 C CA . ASN A 1 92 ? -4.602 -3.085 -13.875 1.00 97.94 92 ASN A CA 1
ATOM 752 C C . ASN A 1 92 ? -3.681 -2.427 -14.903 1.00 97.94 92 ASN A C 1
ATOM 754 O O . ASN A 1 92 ? -2.846 -3.104 -15.500 1.00 97.94 92 ASN A O 1
ATOM 758 N N . LEU A 1 93 ? -3.752 -1.100 -15.033 1.00 97.88 93 LEU A N 1
ATOM 759 C CA . LEU A 1 93 ? -2.872 -0.356 -15.925 1.00 97.88 93 LEU A CA 1
ATOM 760 C C . LEU A 1 93 ? -1.399 -0.583 -15.566 1.00 97.88 93 LEU A C 1
ATOM 762 O O . LEU A 1 93 ? -0.580 -0.865 -16.439 1.00 97.88 93 LEU A O 1
ATOM 766 N N . ALA A 1 94 ? -1.041 -0.491 -14.285 1.00 96.94 94 ALA A N 1
ATOM 767 C CA . ALA A 1 94 ? 0.333 -0.722 -13.852 1.00 96.94 94 ALA A CA 1
ATOM 768 C C . ALA A 1 94 ? 0.797 -2.162 -14.107 1.00 96.94 94 ALA A C 1
ATOM 770 O O . ALA A 1 94 ? 1.942 -2.368 -14.515 1.00 96.94 94 ALA A O 1
ATOM 771 N N . LEU A 1 95 ? -0.085 -3.146 -13.917 1.00 96.56 95 LEU A N 1
ATOM 772 C CA . LEU A 1 95 ? 0.197 -4.548 -14.211 1.00 96.56 95 LEU A CA 1
ATOM 773 C C . LEU A 1 95 ? 0.490 -4.755 -15.701 1.00 96.56 95 LEU A C 1
ATOM 775 O O . LEU A 1 95 ? 1.512 -5.350 -16.036 1.00 96.56 95 LEU A O 1
ATOM 779 N N . GLU A 1 96 ? -0.357 -4.228 -16.586 1.00 96.31 96 GLU A N 1
ATOM 780 C CA . GLU A 1 96 ? -0.173 -4.307 -18.041 1.00 96.31 96 GLU A CA 1
ATOM 781 C C . GLU A 1 96 ? 1.144 -3.660 -18.479 1.00 96.31 96 GLU A C 1
ATOM 783 O O . GLU A 1 96 ? 1.922 -4.247 -19.238 1.00 96.31 96 GLU A O 1
ATOM 788 N N . ARG A 1 97 ? 1.441 -2.463 -17.955 1.00 94.38 97 ARG A N 1
ATOM 789 C CA . ARG A 1 97 ? 2.696 -1.763 -18.254 1.00 94.38 97 ARG A CA 1
ATOM 790 C C . ARG A 1 97 ? 3.901 -2.552 -17.759 1.00 94.38 97 ARG A C 1
ATOM 792 O O . ARG A 1 97 ? 4.830 -2.762 -18.536 1.00 94.38 97 ARG A O 1
ATOM 799 N N . LYS A 1 98 ? 3.879 -3.055 -16.523 1.00 93.50 98 LYS A N 1
ATOM 800 C CA . LYS A 1 98 ? 4.969 -3.875 -15.973 1.00 93.50 98 LYS A CA 1
ATOM 801 C C . LYS A 1 98 ? 5.179 -5.154 -16.788 1.00 93.50 98 LYS A C 1
ATOM 803 O O . LYS A 1 98 ? 6.317 -5.461 -17.140 1.00 93.50 98 LYS A O 1
ATOM 808 N N . ALA A 1 99 ? 4.098 -5.840 -17.164 1.00 93.88 99 ALA A N 1
ATOM 809 C CA . ALA A 1 99 ? 4.142 -7.045 -17.990 1.00 93.88 99 ALA A CA 1
ATOM 810 C C . ALA A 1 99 ? 4.810 -6.796 -19.356 1.00 93.88 99 ALA A C 1
ATOM 812 O O . ALA A 1 99 ? 5.633 -7.598 -19.797 1.00 93.88 99 ALA A O 1
ATOM 813 N N . SER A 1 100 ? 4.533 -5.650 -19.990 1.00 92.81 100 SER A N 1
ATOM 814 C CA . SER A 1 100 ? 5.136 -5.281 -21.282 1.00 92.81 100 SER A CA 1
ATOM 815 C C . SER A 1 100 ? 6.662 -5.099 -21.240 1.00 92.81 100 SER A C 1
ATOM 817 O O . SER A 1 100 ? 7.324 -5.210 -22.269 1.00 92.81 100 SER A O 1
ATOM 819 N N . HIS A 1 101 ? 7.237 -4.882 -20.052 1.00 89.38 101 HIS A N 1
ATOM 820 C CA . HIS A 1 101 ? 8.675 -4.704 -19.841 1.00 89.38 101 HIS A CA 1
ATOM 821 C C . HIS A 1 101 ? 9.396 -5.976 -19.369 1.00 89.38 101 HIS A C 1
ATOM 823 O O . HIS A 1 101 ? 10.603 -5.937 -19.112 1.00 89.38 101 HIS A O 1
ATOM 829 N N . LEU A 1 102 ? 8.706 -7.117 -19.244 1.00 90.62 102 LEU A N 1
ATOM 830 C CA . LEU A 1 102 ? 9.331 -8.360 -18.770 1.00 90.62 102 LEU A CA 1
ATOM 831 C C . LEU A 1 102 ? 10.367 -8.915 -19.749 1.00 90.62 102 LEU A C 1
ATOM 833 O O . LEU A 1 102 ? 11.370 -9.478 -19.319 1.00 90.62 102 LEU A O 1
ATOM 837 N N . SER A 1 103 ? 10.169 -8.704 -21.051 1.00 89.38 103 SER A N 1
ATOM 838 C CA . SER A 1 103 ? 11.138 -9.069 -22.089 1.00 89.38 103 SER A CA 1
ATOM 839 C C . SER A 1 103 ? 12.283 -8.062 -22.237 1.00 89.38 103 SER A C 1
ATOM 841 O O . SER A 1 103 ? 13.224 -8.321 -22.982 1.00 89.38 103 SER A O 1
ATOM 843 N N . THR A 1 104 ? 12.225 -6.906 -21.564 1.00 89.50 104 THR A N 1
ATOM 844 C CA . THR A 1 104 ? 13.282 -5.892 -21.633 1.00 89.50 104 THR A CA 1
ATOM 845 C C . THR A 1 104 ? 14.471 -6.304 -20.750 1.00 89.50 104 THR A C 1
ATOM 847 O O . THR A 1 104 ? 14.282 -6.507 -19.539 1.00 89.50 104 THR A O 1
ATOM 850 N N . PRO A 1 105 ? 15.699 -6.388 -21.303 1.00 87.81 105 PRO A N 1
ATOM 851 C CA . PRO A 1 105 ? 16.905 -6.640 -20.514 1.00 87.81 105 PRO A CA 1
ATOM 852 C C . PRO A 1 105 ? 17.081 -5.599 -19.403 1.00 87.81 105 PRO A C 1
ATOM 854 O O . PRO A 1 105 ? 16.719 -4.435 -19.580 1.00 87.81 105 PRO A O 1
ATOM 857 N N . THR A 1 106 ? 17.597 -6.012 -18.244 1.00 84.62 106 THR A N 1
ATOM 858 C CA . THR A 1 106 ? 17.665 -5.160 -17.041 1.00 84.62 106 THR A CA 1
ATOM 859 C C . THR A 1 106 ? 18.522 -3.912 -17.259 1.00 84.62 106 THR A C 1
ATOM 861 O O . THR A 1 106 ? 18.178 -2.841 -16.774 1.00 84.62 106 THR A O 1
ATOM 864 N N . GLU A 1 107 ? 19.588 -4.027 -18.045 1.00 86.00 107 GLU A N 1
ATOM 865 C CA . GLU A 1 107 ? 20.476 -2.935 -18.454 1.00 86.00 107 GLU A CA 1
ATOM 866 C C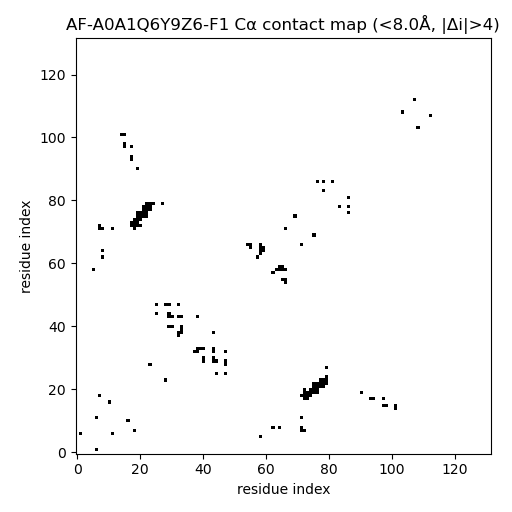 . GLU A 1 107 ? 19.780 -1.846 -19.286 1.00 86.00 107 GLU A C 1
ATOM 868 O O . GLU A 1 107 ? 20.271 -0.724 -19.361 1.00 86.00 107 GLU A O 1
ATOM 873 N N . ASN A 1 108 ? 18.625 -2.168 -19.875 1.00 86.56 108 ASN A N 1
ATOM 874 C CA . ASN A 1 108 ? 17.818 -1.255 -20.680 1.00 86.56 108 ASN A CA 1
ATOM 875 C C . ASN A 1 108 ? 16.592 -0.732 -19.915 1.00 86.56 108 ASN A C 1
ATOM 877 O O . ASN A 1 108 ? 15.750 -0.044 -20.495 1.00 86.56 108 ASN A O 1
ATOM 881 N N . LEU A 1 109 ? 16.455 -1.061 -18.629 1.00 84.50 109 LEU A N 1
ATOM 882 C CA . LEU A 1 109 ? 15.411 -0.503 -17.779 1.00 84.50 109 LEU A CA 1
ATOM 883 C C . LEU A 1 109 ? 15.842 0.828 -17.166 1.00 84.50 109 LEU A C 1
ATOM 885 O O . LEU A 1 109 ? 17.016 1.086 -16.918 1.00 84.50 109 LEU A O 1
ATOM 889 N N . GLY A 1 110 ? 14.842 1.631 -16.821 1.00 84.00 110 GLY A N 1
ATOM 890 C CA . GLY A 1 110 ? 15.019 2.867 -16.075 1.00 84.00 110 GLY A CA 1
ATOM 891 C C . GLY A 1 110 ? 14.636 4.104 -16.882 1.00 84.00 110 GLY A C 1
ATOM 892 O O . GLY A 1 110 ? 14.465 4.048 -18.100 1.00 84.00 110 GLY A O 1
ATOM 893 N N . PRO A 1 111 ? 14.489 5.248 -16.200 1.00 83.94 111 PRO A N 1
ATOM 894 C CA . PRO A 1 111 ? 13.979 6.470 -16.814 1.00 83.94 111 PRO A CA 1
ATOM 895 C C . PRO A 1 111 ? 14.945 7.075 -17.840 1.00 83.94 111 PRO A C 1
ATOM 897 O O . PRO A 1 111 ? 14.531 7.907 -18.633 1.00 83.94 111 PRO A O 1
ATOM 900 N N . GLY A 1 112 ? 16.223 6.680 -17.825 1.00 81.44 112 GLY A N 1
ATOM 901 C CA . GLY A 1 112 ? 17.255 7.197 -18.725 1.00 81.44 112 GLY A CA 1
ATOM 902 C C . GLY A 1 112 ? 17.332 6.503 -20.086 1.00 81.44 112 GLY A C 1
ATOM 903 O O . GLY A 1 112 ? 18.049 6.985 -20.963 1.00 81.44 112 GLY A O 1
ATOM 904 N N . THR A 1 113 ? 16.635 5.382 -20.282 1.00 82.56 113 THR A N 1
ATOM 905 C CA . THR A 1 113 ? 16.729 4.611 -21.525 1.00 82.56 113 THR A CA 1
ATOM 906 C C . THR A 1 113 ? 16.211 5.432 -22.703 1.00 82.56 113 THR A C 1
ATOM 908 O O . THR A 1 113 ? 15.052 5.834 -22.733 1.00 82.56 113 THR A O 1
ATOM 911 N N . GLY A 1 114 ? 17.079 5.684 -23.686 1.00 78.75 114 GLY A N 1
ATOM 912 C CA . GLY A 1 114 ? 16.739 6.463 -24.880 1.00 78.75 114 GLY A CA 1
ATOM 913 C C . GLY A 1 114 ? 16.667 7.979 -24.668 1.00 78.75 114 GLY A C 1
ATOM 914 O O . GLY A 1 114 ? 16.346 8.694 -25.615 1.00 78.75 114 GLY A O 1
ATOM 915 N N . LEU A 1 115 ? 16.990 8.491 -23.473 1.00 82.38 115 LEU A N 1
ATOM 916 C CA . LEU A 1 115 ? 17.062 9.933 -23.242 1.00 82.38 115 LEU A CA 1
ATOM 917 C C . LEU A 1 115 ? 18.409 10.507 -23.694 1.00 82.38 115 LEU A C 1
ATOM 919 O O . LEU A 1 115 ? 19.481 10.004 -23.354 1.00 82.38 115 LEU A O 1
ATOM 923 N N . THR A 1 116 ? 18.357 11.622 -24.419 1.00 84.25 116 THR A N 1
ATOM 924 C CA . THR A 1 116 ? 19.529 12.467 -24.663 1.00 84.25 116 THR A CA 1
ATOM 925 C C . THR A 1 116 ? 19.898 13.230 -23.395 1.00 84.25 116 THR A C 1
ATOM 927 O O . THR A 1 116 ? 19.023 13.619 -22.621 1.00 84.25 116 THR A O 1
ATOM 930 N N . ARG A 1 117 ? 21.196 13.490 -23.188 1.00 82.75 117 ARG A N 1
ATOM 931 C CA . ARG A 1 117 ? 21.648 14.350 -22.084 1.00 82.75 117 ARG A CA 1
ATOM 932 C C . ARG A 1 117 ? 20.968 15.714 -22.167 1.00 82.75 117 ARG A C 1
ATOM 934 O O . ARG A 1 117 ? 20.736 16.221 -23.265 1.00 82.75 117 ARG A O 1
ATOM 941 N N . TYR A 1 118 ? 20.691 16.308 -21.007 1.00 82.56 118 TYR A N 1
ATOM 942 C CA . TYR A 1 118 ? 20.208 17.682 -20.956 1.00 82.56 118 TYR A CA 1
ATOM 943 C C . TYR A 1 118 ? 21.171 18.602 -21.728 1.00 82.56 118 TYR A C 1
ATOM 945 O O . TYR A 1 118 ? 22.387 18.474 -21.556 1.00 82.56 118 TYR A O 1
ATOM 953 N N . PRO A 1 119 ? 20.654 19.510 -22.577 1.00 82.69 119 PRO A N 1
ATOM 954 C CA . PRO A 1 119 ? 21.490 20.394 -23.390 1.00 82.69 119 PRO A CA 1
ATOM 955 C C . PRO A 1 119 ? 22.305 21.372 -22.531 1.00 82.69 119 PRO A C 1
ATOM 957 O O . PRO A 1 119 ? 23.378 21.808 -22.936 1.00 82.69 119 PRO A O 1
ATOM 960 N N . THR A 1 120 ? 21.815 21.687 -21.331 1.00 84.56 120 THR A N 1
ATOM 961 C CA . THR A 1 120 ? 22.486 22.501 -20.313 1.00 84.56 120 THR A CA 1
ATOM 962 C C . THR A 1 120 ? 22.239 21.901 -18.930 1.00 84.56 120 THR A C 1
ATOM 964 O O . THR A 1 120 ? 21.337 21.082 -18.753 1.00 84.56 120 THR A O 1
ATOM 967 N N . GLN A 1 121 ? 23.031 22.300 -17.934 1.00 79.56 121 GLN A N 1
ATOM 968 C CA . GLN A 1 121 ? 22.825 21.862 -16.553 1.00 79.56 121 GLN A CA 1
ATOM 969 C C . GLN A 1 121 ? 21.453 22.360 -16.049 1.00 79.56 121 GLN A C 1
ATOM 971 O O . GLN A 1 121 ? 21.194 23.564 -16.151 1.00 79.56 121 GLN A O 1
ATOM 976 N N . PRO A 1 122 ? 20.559 21.476 -15.557 1.00 79.31 122 PRO A N 1
ATOM 977 C CA . PRO A 1 122 ? 19.281 21.896 -14.991 1.00 79.31 122 PRO A CA 1
ATOM 978 C C . PRO A 1 122 ? 19.503 22.884 -13.846 1.00 79.31 122 PRO A C 1
ATOM 980 O O . PRO A 1 122 ? 20.428 22.718 -13.053 1.00 79.31 122 PRO A O 1
ATOM 983 N N . GLY A 1 123 ? 18.677 23.927 -13.772 1.00 80.06 123 GLY A N 1
ATOM 984 C CA . GLY A 1 123 ? 18.719 24.848 -12.642 1.00 80.06 123 GLY A CA 1
ATOM 985 C C . GLY 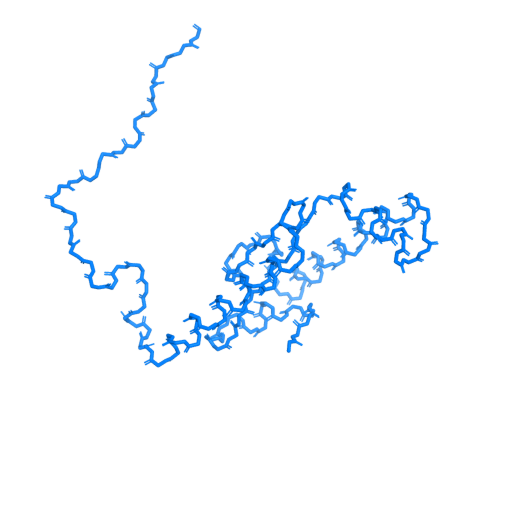A 1 123 ? 18.254 24.140 -11.374 1.00 80.06 123 GLY A C 1
ATOM 986 O O . GLY A 1 123 ? 17.166 23.567 -11.360 1.00 80.06 123 GLY A O 1
ATOM 987 N N . ASP A 1 124 ? 19.059 24.193 -10.316 1.00 82.06 124 ASP A N 1
ATOM 988 C CA . ASP A 1 124 ? 18.645 23.700 -9.005 1.00 82.06 124 ASP A CA 1
ATOM 989 C C . ASP A 1 124 ? 17.538 24.586 -8.419 1.00 82.06 124 ASP A C 1
ATOM 991 O O . ASP A 1 124 ? 17.483 25.798 -8.669 1.00 82.06 124 ASP A O 1
ATOM 995 N N . PHE A 1 125 ? 16.669 23.990 -7.596 1.00 79.81 125 PHE A N 1
ATOM 996 C CA . PHE A 1 125 ? 15.715 24.742 -6.785 1.00 79.81 125 PHE A CA 1
ATOM 997 C C . PHE A 1 125 ? 16.485 25.642 -5.813 1.00 79.81 125 PHE A C 1
ATOM 999 O O . PHE A 1 125 ? 16.931 25.209 -4.752 1.00 79.81 125 PHE A O 1
ATOM 1006 N N . ARG A 1 126 ? 16.647 26.916 -6.174 1.00 74.00 126 ARG A N 1
ATOM 1007 C CA . ARG A 1 126 ? 17.162 27.934 -5.260 1.00 74.00 126 ARG A CA 1
ATOM 1008 C C . ARG A 1 126 ? 16.065 28.250 -4.254 1.00 74.00 126 ARG A C 1
ATOM 1010 O O . ARG A 1 126 ? 15.071 28.883 -4.603 1.00 74.00 126 ARG A O 1
ATOM 1017 N N . LEU A 1 127 ? 16.238 27.791 -3.019 1.00 68.75 127 LEU A N 1
ATOM 1018 C CA . LEU A 1 127 ? 15.437 28.276 -1.902 1.00 68.75 127 LEU A CA 1
ATOM 1019 C C . LEU A 1 127 ? 15.670 29.786 -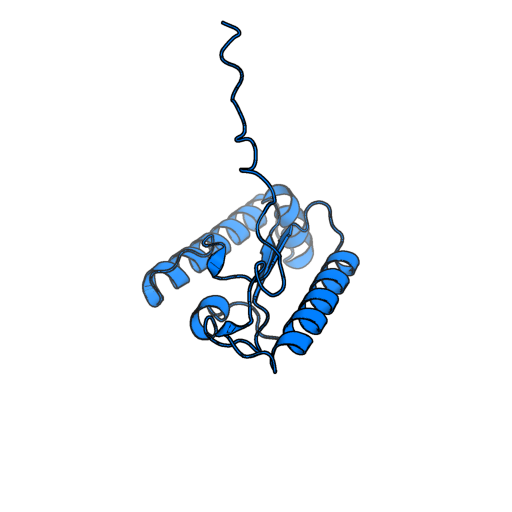1.799 1.00 68.75 127 LEU A C 1
ATOM 1021 O O . LEU A 1 127 ? 16.810 30.233 -1.690 1.00 68.75 127 LEU A O 1
ATOM 1025 N N . SER A 1 128 ? 14.604 30.576 -1.892 1.00 72.81 128 SER A N 1
ATOM 1026 C CA . SER A 1 128 ? 14.681 32.009 -1.638 1.00 72.81 128 SER A CA 1
ATOM 1027 C C . SER A 1 128 ? 15.005 32.218 -0.159 1.00 72.81 128 SER A C 1
ATOM 1029 O O . SER A 1 128 ? 14.143 32.020 0.699 1.00 72.81 128 SER A O 1
ATOM 1031 N N . GLU A 1 129 ? 16.239 32.604 0.154 1.00 72.00 129 GLU A N 1
ATOM 1032 C CA . GLU A 1 129 ? 16.562 33.181 1.456 1.00 72.00 129 GLU A CA 1
ATOM 1033 C C . GLU A 1 129 ? 15.832 34.519 1.570 1.00 72.00 129 GLU A C 1
ATOM 1035 O O . GLU A 1 129 ? 16.270 35.499 0.973 1.00 72.00 129 GLU A O 1
ATOM 1040 N N . SER A 1 130 ? 14.683 34.542 2.257 1.00 59.34 130 SER A N 1
ATOM 1041 C CA . SER A 1 130 ? 14.260 35.573 3.229 1.00 59.34 130 SER A CA 1
ATOM 1042 C C . SER A 1 130 ? 12.735 35.682 3.369 1.00 59.34 130 SER A C 1
ATOM 1044 O O . SER A 1 130 ? 12.017 35.903 2.399 1.00 59.34 130 SER A O 1
ATOM 1046 N N . ALA A 1 131 ? 12.267 35.582 4.615 1.00 49.09 131 ALA A N 1
ATOM 1047 C CA . ALA A 1 131 ? 11.385 36.563 5.254 1.00 49.09 131 ALA A CA 1
ATOM 1048 C C . ALA A 1 131 ? 11.284 36.193 6.746 1.00 49.09 131 ALA A C 1
ATOM 1050 O O . ALA A 1 131 ? 10.449 35.382 7.143 1.00 49.09 131 ALA A O 1
ATOM 1051 N N . THR A 1 132 ? 12.219 36.727 7.535 1.00 58.00 132 THR A N 1
ATOM 1052 C CA . THR A 1 132 ? 12.063 36.882 8.994 1.00 58.00 132 THR A CA 1
ATOM 1053 C C . THR A 1 132 ? 11.112 38.031 9.277 1.00 58.00 132 THR A C 1
ATOM 1055 O O . THR A 1 132 ? 11.163 39.009 8.494 1.00 58.00 132 THR A O 1
#

Nearest PDB structures (foldseek):
  3fdi-assembly1_B  TM=9.352E-01  e=4.883E-04  Eubacterium ventriosum ATCC 27560
  3hdt-assembly1_B  TM=9.112E-01  e=4.512E-03  [Clostridium] symbiosum ATCC 14940
  3fdi-assembly1_A  TM=9.348E-01  e=1.825E-02  Eubacterium ventriosum ATCC 27560

Radius of gyration: 20.08 Å; Cα contacts (8 Å, |Δi|>4): 85; chains: 1; bounding box: 43×50×45 Å

Solvent-accessible surface area (backbone atoms only — not comparable to full-atom values): 8376 Å² total; per-residue (Å²): 141,86,82,65,90,58,46,45,64,80,44,60,87,40,81,93,57,85,31,74,43,81,43,62,54,69,79,67,47,29,63,53,40,17,70,74,70,75,40,54,71,66,58,22,45,53,51,49,54,48,54,53,51,51,53,40,51,51,35,39,74,77,68,72,41,61,84,77,50,64,89,50,34,82,41,80,46,60,58,75,78,49,51,72,66,63,51,49,51,53,51,52,52,50,46,54,56,49,59,72,47,67,85,53,57,73,93,64,56,64,92,63,60,93,58,77,77,72,94,59,84,80,82,74,89,75,77,80,91,79,85,132

Foldseek 3Di:
DDDAPPCLPVCVVPLLDAFEAEDEDLVVQQVVQCVVVVDDRVCSSVVVVVVQVVSQCCCCVVPVDGPPPPSSHPYYHYCHPDPPVNVVVVSVVVSVVSVVCPPPDPVQDDPCRPDDPDPDDDDDPDDDPDDD

Sequence (132 aa):
MIVGRAAQVILAGQRDVLHVRVVASIEQRVPYVMRREGLDQDAARKRIQTKDRDRVRYLQTQYRFHPEDPHLYDLVLNSNIIDLDSIVDLINLALERKASHLSTPTENLGPGTGLTRYPTQPGDFRLSESAT

Secondary structure (DSSP, 8-state):
---STTHHHHTTT-TT---EEEE--HHHHHHHHHHHHT--HHHHHHHHHHHHHHHHHHHHHHHS--TT-GGG-SEEEETTTS-HHHHHHHHHHHHHHHHHTTTS-GGG-STTTTPPPPSSPPPP--------